Protein AF-A0A535SJN6-F1 (afdb_monomer)

pLDDT: mean 95.92, std 5.2, range [62.56, 98.56]

Secondary structure (DSSP, 8-state):
--GGGG-SS-SEEEEE-SSSS-EEEEE-HHHHTT-SEEEEEE-SGGGHHHHHHHHTS---TTT-GGGG---SSSEEEEEE-TTTTTT---

Solvent-accessible surface area (backbone atoms only — not comparable to full-atom values): 5473 Å² total; per-residue (Å²): 133,65,73,60,78,73,39,77,77,59,48,59,48,81,49,77,47,96,60,84,72,38,72,42,79,42,78,19,48,52,44,61,29,66,32,68,63,47,77,48,79,44,67,43,57,93,38,10,66,59,48,29,42,54,74,75,43,76,96,50,46,86,83,40,59,73,60,64,67,62,31,87,88,30,49,79,46,79,50,63,38,74,49,18,46,70,62,57,86,132

Nearest PDB structures (foldseek):
  1y89-assembly1_B  TM=8.541E-01  e=7.674E-06  Vibrio cholerae O1 biovar El Tor str. N16961
  3css-assembly1_A  TM=8.192E-01  e=5.729E-05  Leishmania braziliensis MHOM/BR/75/M2904
  2j0e-assembly1_A  TM=8.431E-01  e=8.009E-05  Trypanosoma brucei
  6vye-assembly1_A  TM=8.229E-01  e=2.047E-04  Trypanosoma cruzi strain CL Brener
  7lqn-assembly2_K  TM=7.865E-01  e=4.464E-03  Haemophilus influenzae 86-028NP

Radius of gyration: 14.03 Å; Cα contacts (8 Å, |Δi|>4): 145; chains: 1; bounding box: 30×30×35 Å

Mean predicted aligned error: 2.93 Å

Structure (mmCIF, N/CA/C/O backbone):
data_AF-A0A535SJN6-F1
#
_entry.id   AF-A0A535SJN6-F1
#
loop_
_atom_site.group_PDB
_atom_site.id
_atom_site.type_symbol
_atom_site.label_atom_id
_atom_site.label_alt_id
_atom_site.label_comp_id
_atom_site.label_asym_id
_atom_site.label_entity_id
_atom_site.label_seq_id
_atom_site.pdbx_PDB_ins_code
_atom_site.Cartn_x
_atom_site.Cartn_y
_atom_site.Cartn_z
_atom_site.occupancy
_atom_site.B_iso_or_equiv
_atom_site.auth_seq_id
_atom_site.auth_comp_id
_atom_site.auth_asym_id
_atom_site.auth_atom_id
_atom_site.pdbx_PDB_model_num
ATOM 1 N N . HIS A 1 1 ? 10.168 -3.557 12.737 1.00 62.56 1 HIS A N 1
ATOM 2 C CA . HIS A 1 1 ? 8.842 -4.010 13.192 1.00 62.56 1 HIS A CA 1
ATOM 3 C C . HIS A 1 1 ? 8.082 -2.815 13.749 1.00 62.56 1 HIS A C 1
ATOM 5 O O . HIS A 1 1 ? 8.520 -2.216 14.729 1.00 62.56 1 HIS A O 1
ATOM 11 N N . GLN A 1 2 ? 7.033 -2.381 13.050 1.00 81.06 2 GLN A N 1
ATOM 12 C CA . GLN A 1 2 ? 6.270 -1.171 13.368 1.00 81.06 2 GLN A CA 1
ATOM 13 C C . GLN A 1 2 ? 4.947 -1.597 14.018 1.00 81.06 2 GLN A C 1
ATOM 15 O O . GLN A 1 2 ? 4.128 -2.233 13.367 1.00 81.06 2 GLN A O 1
ATOM 20 N N . GLN A 1 3 ? 4.721 -1.250 15.292 1.00 87.94 3 GLN A N 1
ATOM 21 C CA . GLN A 1 3 ? 3.563 -1.742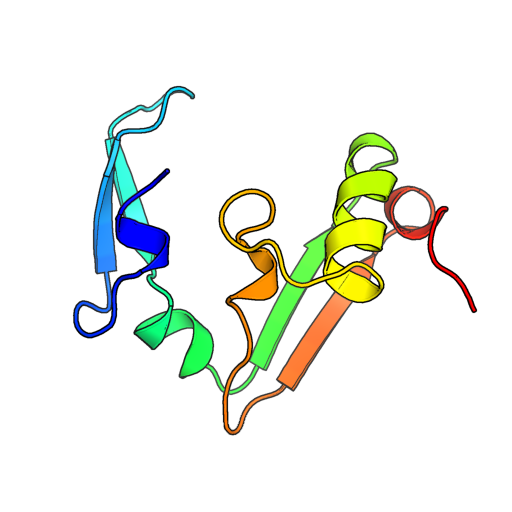 16.067 1.00 87.94 3 GLN A CA 1
ATOM 22 C C . GLN A 1 3 ? 2.204 -1.482 15.398 1.00 87.94 3 GLN A C 1
ATOM 24 O O . GLN A 1 3 ? 1.275 -2.262 15.580 1.00 87.94 3 GLN A O 1
ATOM 29 N N . SER A 1 4 ? 2.090 -0.422 14.592 1.00 92.38 4 SER A N 1
ATOM 30 C CA . SER A 1 4 ? 0.854 -0.091 13.877 1.00 92.38 4 SER A CA 1
ATOM 31 C C . SER A 1 4 ? 0.402 -1.158 12.877 1.00 92.38 4 SER A C 1
ATOM 33 O O . SER A 1 4 ? -0.765 -1.159 12.505 1.00 92.38 4 SER A O 1
ATOM 35 N N . LEU A 1 5 ? 1.295 -2.050 12.433 1.00 95.44 5 LEU A N 1
ATOM 36 C CA . LEU A 1 5 ? 0.955 -3.155 11.529 1.00 95.44 5 LEU A CA 1
ATOM 37 C C . LEU A 1 5 ? 0.089 -4.227 12.208 1.00 95.44 5 LEU A C 1
ATOM 39 O O . LEU A 1 5 ? -0.661 -4.923 11.533 1.00 95.44 5 LEU A O 1
ATOM 43 N N . HIS A 1 6 ? 0.159 -4.334 13.537 1.00 95.56 6 HIS A N 1
ATOM 44 C CA . HIS A 1 6 ? -0.589 -5.313 14.332 1.00 95.56 6 HIS A CA 1
ATOM 45 C C . HIS A 1 6 ? -1.747 -4.696 15.124 1.00 95.56 6 HIS A C 1
ATOM 47 O O . HIS A 1 6 ? -2.317 -5.353 15.995 1.00 95.56 6 HIS A O 1
ATOM 53 N N . GLU A 1 7 ? -2.070 -3.427 14.878 1.00 96.94 7 GLU A N 1
ATOM 54 C CA . GLU A 1 7 ? -3.164 -2.747 15.565 1.00 96.94 7 GLU A CA 1
ATOM 55 C C . GLU A 1 7 ? -4.516 -3.362 15.176 1.00 96.94 7 GLU A C 1
ATOM 57 O O . GLU A 1 7 ? -4.767 -3.604 13.997 1.00 96.94 7 GLU A O 1
ATOM 62 N N . GLN A 1 8 ? -5.386 -3.597 16.161 1.00 96.50 8 GLN A N 1
ATOM 63 C CA . GLN A 1 8 ? -6.663 -4.301 15.978 1.00 96.50 8 GLN A CA 1
ATOM 64 C C . GLN A 1 8 ? -7.885 -3.471 16.390 1.00 96.50 8 GLN A C 1
ATOM 66 O O . GLN A 1 8 ? -8.997 -3.800 15.985 1.00 96.50 8 GLN A O 1
ATOM 71 N N . GLU A 1 9 ? -7.700 -2.380 17.134 1.00 97.12 9 GLU A N 1
ATOM 72 C CA . GLU A 1 9 ? -8.805 -1.594 17.693 1.00 97.12 9 GLU A CA 1
ATOM 73 C C . GLU A 1 9 ? -8.764 -0.135 17.241 1.00 97.12 9 GLU A C 1
ATOM 75 O O . GLU A 1 9 ? -9.749 0.409 16.736 1.00 97.12 9 GLU A O 1
ATOM 80 N N . ARG A 1 10 ? -7.617 0.530 17.408 1.00 97.94 10 ARG A N 1
ATOM 81 C CA . ARG A 1 10 ? -7.489 1.958 17.094 1.00 97.94 10 ARG A CA 1
ATOM 82 C C . ARG A 1 10 ? -7.558 2.150 15.591 1.00 97.94 10 ARG A C 1
ATOM 84 O O . ARG A 1 10 ? -6.774 1.537 14.884 1.00 97.94 10 ARG A O 1
ATOM 91 N N . LEU A 1 11 ? -8.417 3.049 15.107 1.00 98.19 11 LEU A N 1
ATOM 92 C CA . LEU A 1 11 ? -8.554 3.371 13.673 1.00 98.19 11 LEU A CA 1
ATOM 93 C C . LEU A 1 11 ? -7.414 4.254 13.134 1.00 98.19 11 LEU A C 1
ATOM 95 O O . LEU A 1 11 ? -7.089 4.234 11.947 1.00 98.19 11 LEU A O 1
ATOM 99 N N . VAL A 1 12 ? -6.826 5.061 14.017 1.00 98.19 12 VAL A N 1
ATOM 100 C CA . VAL A 1 12 ? -5.733 5.989 13.721 1.00 98.19 12 VAL A CA 1
ATOM 101 C C . VAL A 1 12 ? -4.777 5.981 14.906 1.00 98.19 12 VAL A C 1
ATOM 103 O O . VAL A 1 12 ? -5.221 5.948 16.055 1.00 98.19 12 VAL A O 1
ATOM 106 N N . MET A 1 13 ? -3.470 6.041 14.655 1.00 97.38 13 MET A N 1
ATOM 107 C CA . MET A 1 13 ? -2.480 6.151 15.729 1.00 97.38 13 MET A CA 1
ATOM 108 C C . MET A 1 13 ? -1.236 6.948 15.313 1.00 97.38 13 MET A C 1
ATOM 110 O O . MET A 1 13 ? -0.925 7.022 14.118 1.00 97.38 13 MET A O 1
ATOM 114 N N . PRO A 1 14 ? -0.505 7.547 16.27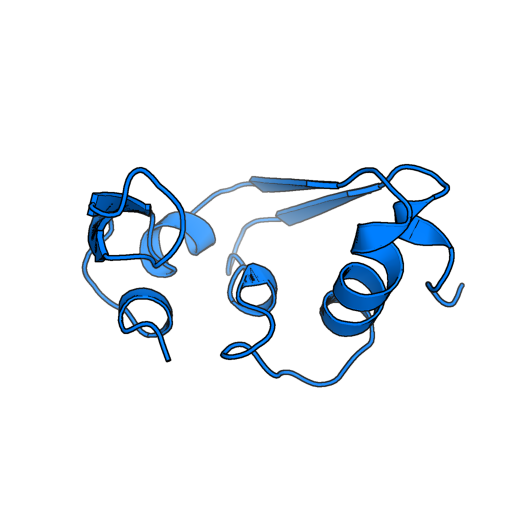4 1.00 96.81 14 PRO A N 1
ATOM 115 C CA . PRO A 1 14 ? 0.791 8.146 16.000 1.00 96.81 14 PRO A CA 1
ATOM 116 C C . PRO A 1 14 ? 1.854 7.066 15.775 1.00 96.81 14 PRO A C 1
ATOM 118 O O . PRO A 1 14 ? 1.876 6.038 16.453 1.00 96.81 14 PRO A O 1
ATOM 121 N N . VAL A 1 15 ? 2.769 7.327 14.846 1.00 95.50 15 VAL A N 1
ATOM 122 C CA . VAL A 1 15 ? 3.955 6.507 14.585 1.00 95.50 15 VAL A CA 1
ATOM 123 C C . VAL A 1 15 ? 5.178 7.401 14.417 1.00 95.50 15 VAL A C 1
ATOM 125 O O . VAL A 1 15 ? 5.067 8.551 13.989 1.00 95.50 15 VAL A O 1
ATOM 128 N N . SER A 1 16 ? 6.350 6.859 14.742 1.00 94.50 16 SER A N 1
ATOM 129 C CA . SER A 1 16 ? 7.639 7.473 14.429 1.00 94.50 16 SER A CA 1
ATOM 130 C C . SER A 1 16 ? 8.332 6.646 13.352 1.00 94.50 16 SER A C 1
ATOM 132 O O . SER A 1 16 ? 8.416 5.424 13.484 1.00 94.50 16 SER A O 1
ATOM 134 N N . VAL A 1 17 ? 8.807 7.286 12.285 1.00 92.56 17 VAL A N 1
ATOM 135 C CA . VAL A 1 17 ? 9.490 6.616 11.172 1.00 92.56 17 VAL A CA 1
ATOM 136 C C . VAL A 1 17 ? 10.842 7.268 10.860 1.00 92.56 17 VAL A C 1
ATOM 138 O O . VAL A 1 17 ? 11.007 8.467 11.084 1.00 92.56 17 VAL A O 1
ATOM 141 N N . PRO A 1 18 ? 11.814 6.528 10.291 1.00 91.81 18 PRO A N 1
ATOM 142 C CA . PRO A 1 18 ? 13.147 7.072 10.005 1.00 91.81 18 PRO A CA 1
ATOM 143 C C . PRO A 1 18 ? 13.148 8.197 8.961 1.00 91.81 18 PRO A C 1
ATOM 145 O O . PRO A 1 18 ? 14.028 9.053 8.959 1.00 91.81 18 PRO A O 1
ATOM 148 N N . LYS A 1 19 ? 12.171 8.190 8.043 1.00 90.25 19 LYS A N 1
ATOM 149 C CA . LYS A 1 19 ? 12.083 9.166 6.953 1.00 90.25 19 LYS A CA 1
ATOM 150 C C . LYS A 1 19 ? 11.417 10.465 7.436 1.00 90.25 19 LYS A C 1
ATOM 152 O O . LYS A 1 19 ? 10.285 10.395 7.915 1.00 90.25 19 LYS A O 1
ATOM 157 N N . PRO A 1 20 ? 12.019 11.648 7.218 1.00 92.31 20 PRO A N 1
ATOM 158 C CA . PRO A 1 20 ? 11.404 12.923 7.583 1.00 92.31 20 PRO A CA 1
ATOM 159 C C . PRO A 1 20 ? 10.031 13.160 6.912 1.00 92.31 20 PRO A C 1
ATOM 161 O O . PRO A 1 20 ? 9.852 12.752 5.759 1.00 92.31 20 PRO A O 1
ATOM 164 N N . PRO A 1 21 ? 9.071 13.826 7.589 1.00 93.44 21 PRO A N 1
ATOM 165 C CA . PRO A 1 21 ? 9.055 14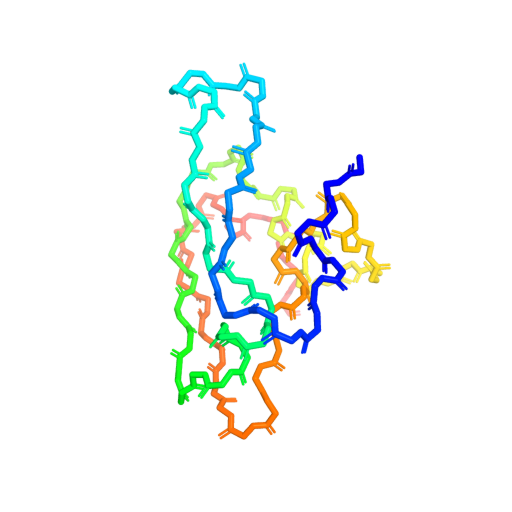.099 9.028 1.00 93.44 21 PRO A CA 1
ATOM 166 C C . PRO A 1 21 ? 8.857 12.797 9.834 1.00 93.44 21 PRO A C 1
ATOM 168 O O . PRO A 1 21 ? 8.110 11.916 9.386 1.00 93.44 21 PRO A O 1
ATOM 171 N N . PRO A 1 22 ? 9.523 12.659 11.000 1.00 93.44 22 PRO A N 1
ATOM 172 C CA . PRO A 1 22 ? 9.550 11.395 11.728 1.00 93.44 22 PRO A CA 1
ATOM 173 C C . PRO A 1 22 ? 8.204 11.065 12.371 1.00 93.44 22 PRO A C 1
ATOM 175 O O . PRO A 1 22 ? 7.752 9.930 12.275 1.00 93.44 22 PRO A O 1
ATOM 178 N N . LEU A 1 23 ? 7.533 12.048 12.975 1.00 96.00 23 LEU A N 1
ATOM 179 C CA . LEU A 1 23 ? 6.226 11.852 13.597 1.00 96.00 23 LEU A CA 1
ATOM 180 C C . LEU A 1 23 ? 5.119 11.949 12.551 1.00 96.00 23 LEU A C 1
ATOM 182 O O . LEU A 1 23 ? 5.046 12.921 11.798 1.00 96.00 23 LEU A O 1
ATOM 186 N N . ARG A 1 24 ? 4.252 10.938 12.513 1.00 96.25 24 ARG A N 1
ATOM 187 C CA . ARG A 1 24 ? 3.124 10.851 11.581 1.00 96.25 24 ARG A CA 1
ATOM 188 C C . ARG A 1 24 ? 1.892 10.320 12.296 1.00 96.25 24 ARG A C 1
ATOM 190 O O . ARG A 1 24 ? 2.012 9.540 13.235 1.00 96.25 24 ARG A O 1
ATOM 197 N N . LEU A 1 25 ? 0.716 10.693 11.806 1.00 96.62 25 LEU A N 1
ATOM 198 C CA . LEU A 1 25 ? -0.509 9.934 12.047 1.00 96.62 25 LEU A CA 1
ATOM 199 C C . LEU A 1 25 ? -0.692 8.944 10.899 1.00 96.62 25 LEU A C 1
ATOM 201 O O . LEU A 1 25 ? -0.400 9.268 9.747 1.00 96.62 25 LEU A O 1
ATOM 205 N N . THR A 1 26 ? -1.156 7.740 11.210 1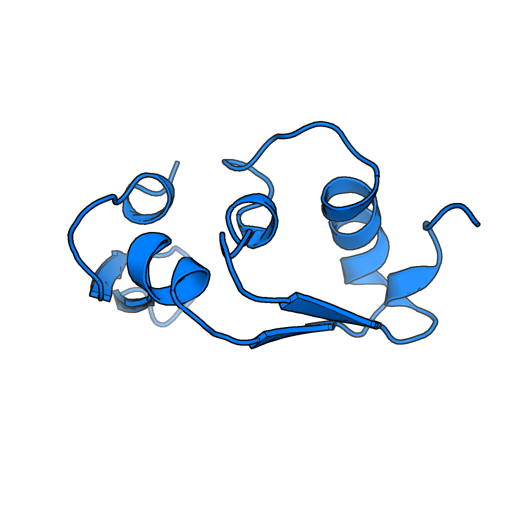.00 96.19 26 THR A N 1
ATOM 206 C CA . THR A 1 26 ? -1.423 6.710 10.207 1.00 96.19 26 THR A CA 1
ATOM 207 C C . THR A 1 26 ? -2.771 6.053 10.450 1.00 96.19 26 THR A C 1
ATOM 209 O O . THR A 1 26 ? -3.190 5.895 11.598 1.00 96.19 26 THR A O 1
ATOM 212 N N . PHE A 1 27 ? -3.436 5.677 9.361 1.00 98.00 27 PHE A N 1
ATOM 213 C CA . PHE A 1 27 ? -4.572 4.769 9.398 1.00 98.00 27 PHE A CA 1
ATOM 214 C C . PHE A 1 27 ? -4.066 3.345 9.578 1.00 98.00 27 PHE A C 1
ATOM 216 O O . PHE A 1 27 ? -3.055 2.945 9.004 1.00 98.00 27 PHE A O 1
ATOM 223 N N . THR A 1 28 ? -4.767 2.596 10.407 1.00 97.81 28 THR A N 1
ATOM 224 C CA . THR A 1 28 ? -4.380 1.256 10.846 1.00 97.81 28 THR A CA 1
ATOM 225 C C . THR A 1 28 ? -5.173 0.189 10.082 1.00 97.81 28 THR A C 1
ATOM 227 O O . THR A 1 28 ? -6.147 0.518 9.391 1.00 97.81 28 THR A O 1
ATOM 230 N N . PRO A 1 29 ? -4.802 -1.099 10.200 1.00 97.88 29 PRO A N 1
ATOM 231 C CA . PRO A 1 29 ? -5.505 -2.184 9.519 1.00 97.88 29 PRO A CA 1
ATOM 232 C C . PRO A 1 29 ? -7.030 -2.216 9.732 1.00 97.88 29 PRO A C 1
ATOM 234 O O . PRO A 1 29 ? -7.731 -2.392 8.735 1.00 97.88 29 PRO A O 1
ATOM 237 N N . PRO A 1 30 ? -7.584 -1.982 10.944 1.00 97.81 30 PRO A N 1
ATOM 238 C CA . PRO A 1 30 ? -9.032 -1.971 11.154 1.00 97.81 30 PRO A CA 1
ATOM 239 C C . PRO A 1 30 ? -9.757 -0.943 10.284 1.00 97.81 30 PRO A C 1
ATOM 241 O O . PRO A 1 30 ? -10.819 -1.235 9.741 1.00 97.81 30 PRO A O 1
ATOM 244 N N . LEU A 1 31 ? -9.171 0.246 10.105 1.00 97.56 31 LEU A N 1
ATOM 245 C CA . LEU A 1 31 ? -9.768 1.290 9.277 1.00 97.56 31 LEU A CA 1
ATOM 246 C C . LEU A 1 31 ? -9.626 0.976 7.783 1.00 97.56 31 LEU A C 1
ATOM 248 O O . LEU A 1 31 ? -10.598 1.089 7.039 1.00 97.56 31 LEU A O 1
ATOM 252 N N . LEU A 1 32 ? -8.434 0.562 7.342 1.00 97.56 32 LEU A N 1
ATOM 253 C CA . LEU A 1 32 ? -8.179 0.238 5.933 1.00 97.56 32 LEU A CA 1
ATOM 254 C C . LEU A 1 32 ? -9.049 -0.935 5.455 1.00 97.56 32 LEU A C 1
ATOM 256 O O . LEU A 1 32 ? -9.615 -0.877 4.366 1.00 97.56 32 LEU A O 1
ATOM 260 N N . ASN A 1 33 ? -9.219 -1.963 6.290 1.00 98.06 33 ASN A N 1
ATOM 261 C CA . ASN A 1 33 ? -10.000 -3.158 5.961 1.00 98.06 33 ASN A CA 1
ATOM 262 C C . ASN A 1 33 ? -11.517 -2.985 6.152 1.00 98.06 33 ASN A C 1
ATOM 264 O O . ASN A 1 33 ? -12.281 -3.866 5.757 1.00 98.06 33 ASN A O 1
ATOM 268 N N . ALA A 1 34 ? -11.967 -1.853 6.702 1.00 97.56 34 ALA A N 1
ATOM 269 C CA . ALA A 1 34 ? -13.379 -1.468 6.731 1.00 97.56 34 ALA A CA 1
ATOM 270 C C . ALA A 1 34 ? -13.832 -0.730 5.453 1.00 97.56 34 ALA A C 1
ATOM 272 O O . ALA A 1 34 ? -15.023 -0.457 5.281 1.00 97.56 34 ALA A O 1
ATOM 273 N N . ALA A 1 35 ? -12.905 -0.376 4.557 1.00 97.50 35 ALA A N 1
ATOM 274 C CA . ALA A 1 35 ? -13.230 0.331 3.325 1.00 97.50 35 ALA 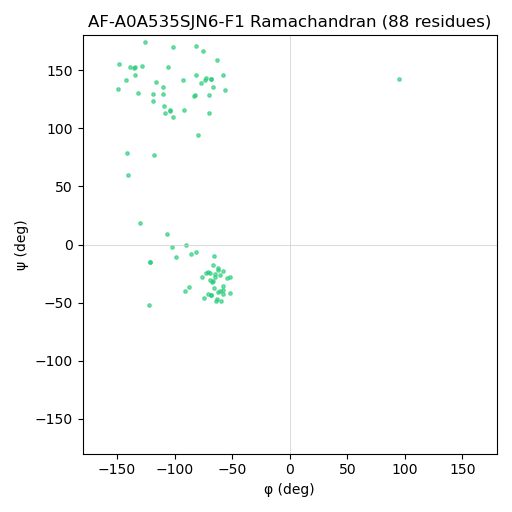A CA 1
ATOM 275 C C . ALA A 1 35 ? -14.031 -0.552 2.352 1.00 97.50 35 ALA A C 1
ATOM 277 O O . ALA A 1 35 ? -13.748 -1.736 2.179 1.00 97.50 35 ALA A O 1
ATOM 278 N N . ARG A 1 36 ? -15.005 0.049 1.650 1.00 98.06 36 ARG A N 1
ATOM 279 C CA . ARG A 1 36 ? -15.723 -0.629 0.551 1.00 98.06 36 ARG A CA 1
ATOM 280 C C . ARG A 1 36 ? -14.811 -0.910 -0.643 1.00 98.06 36 ARG A C 1
ATOM 282 O O . ARG A 1 36 ?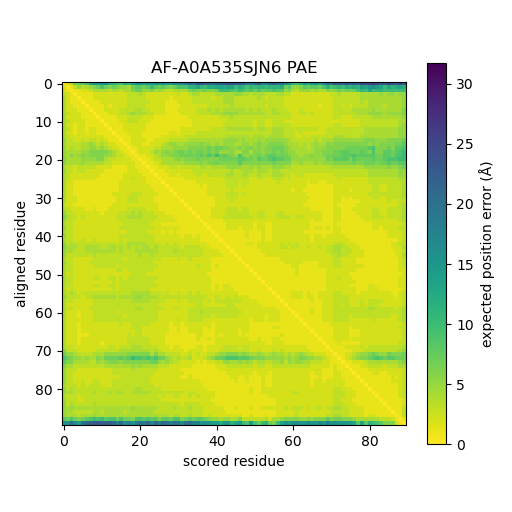 -15.016 -1.886 -1.353 1.00 98.06 36 ARG A O 1
ATOM 289 N N . HIS A 1 37 ? -13.825 -0.045 -0.861 1.00 98.25 37 HIS A N 1
ATOM 290 C CA . HIS A 1 37 ? -12.859 -0.170 -1.941 1.00 98.25 37 HIS A CA 1
ATOM 291 C C . HIS A 1 37 ? -11.524 0.435 -1.515 1.00 98.25 37 HIS A C 1
ATOM 293 O O . HIS A 1 37 ? -11.497 1.537 -0.962 1.00 98.25 37 HIS A O 1
ATOM 299 N N . VAL A 1 38 ? -10.430 -0.278 -1.779 1.00 98.38 38 VAL A N 1
ATOM 300 C CA . VAL A 1 38 ? -9.065 0.232 -1.633 1.00 98.38 38 VAL A CA 1
ATOM 301 C C . VAL A 1 38 ? -8.367 0.203 -2.985 1.00 98.38 38 VAL A C 1
ATOM 303 O O . VAL A 1 38 ? -8.337 -0.823 -3.660 1.00 98.38 38 VAL A O 1
ATOM 306 N N . LEU A 1 39 ? -7.772 1.332 -3.363 1.00 98.38 39 LEU A N 1
ATOM 307 C CA . LEU A 1 39 ? -6.972 1.466 -4.572 1.00 98.38 39 LEU A CA 1
ATOM 308 C C . LEU A 1 39 ? -5.494 1.620 -4.207 1.00 98.38 39 LEU A C 1
ATOM 310 O O . LEU A 1 39 ? -5.105 2.606 -3.580 1.00 98.38 39 LEU A O 1
ATOM 314 N N . PHE A 1 40 ? -4.665 0.689 -4.668 1.00 98.50 40 PHE A N 1
ATOM 315 C CA . PHE A 1 40 ? -3.222 0.880 -4.737 1.00 98.50 40 PHE A CA 1
ATOM 316 C C . PHE A 1 40 ? -2.859 1.441 -6.111 1.00 98.50 40 PHE A C 1
ATOM 318 O O . PHE A 1 40 ? -3.046 0.769 -7.123 1.00 98.50 40 PHE A O 1
ATOM 325 N N . LEU A 1 41 ? -2.328 2.663 -6.146 1.00 98.44 41 LEU A N 1
ATOM 326 C CA . LEU A 1 41 ? -1.754 3.274 -7.345 1.00 98.44 41 LEU A CA 1
ATOM 327 C C . LEU A 1 41 ? -0.228 3.233 -7.236 1.00 98.44 41 LEU A C 1
ATOM 329 O O . LEU A 1 41 ? 0.340 3.865 -6.343 1.00 98.44 41 LEU A O 1
ATOM 333 N N . VAL A 1 42 ? 0.432 2.478 -8.113 1.00 98.44 42 VAL A N 1
ATOM 334 C CA . VAL A 1 42 ? 1.877 2.226 -8.036 1.00 98.44 42 VAL A CA 1
ATOM 335 C C . VAL A 1 42 ? 2.525 2.446 -9.397 1.00 98.44 42 VAL A C 1
ATOM 337 O O . VAL A 1 42 ? 2.073 1.917 -10.408 1.00 98.44 42 VAL A O 1
ATOM 340 N N . THR A 1 43 ? 3.603 3.224 -9.414 1.00 98.44 43 THR A N 1
ATOM 341 C CA . THR A 1 43 ? 4.344 3.576 -10.630 1.00 98.44 43 THR A CA 1
ATOM 342 C C . THR A 1 43 ? 5.841 3.422 -10.408 1.00 98.44 43 THR A C 1
ATOM 344 O O . THR A 1 43 ? 6.309 3.624 -9.284 1.00 98.44 43 THR A O 1
ATOM 347 N N . GLY A 1 44 ? 6.586 3.152 -11.477 1.00 98.50 44 GLY A N 1
ATOM 348 C CA . GLY A 1 44 ? 8.046 3.108 -11.464 1.00 98.50 44 GLY A CA 1
ATOM 349 C C . GLY A 1 44 ? 8.631 1.710 -11.257 1.00 98.50 44 GLY A C 1
ATOM 350 O O . GLY A 1 44 ? 8.131 0.883 -10.489 1.00 98.50 44 GLY A O 1
ATOM 351 N N . SER A 1 45 ? 9.738 1.442 -11.953 1.00 98.38 45 SER A N 1
ATOM 352 C CA . SER A 1 45 ? 10.417 0.141 -11.941 1.00 98.38 45 SER A CA 1
ATOM 353 C C . SER A 1 45 ? 10.998 -0.223 -10.578 1.00 98.38 45 SER A C 1
ATOM 355 O O . SER A 1 45 ? 11.126 -1.402 -10.262 1.00 98.38 45 SER A O 1
ATOM 357 N N . GLU A 1 46 ? 11.315 0.764 -9.734 1.00 98.31 46 GLU A N 1
ATOM 358 C CA . GLU A 1 46 ? 11.808 0.537 -8.373 1.00 98.31 46 GLU A CA 1
ATOM 359 C C . GLU A 1 46 ? 10.769 -0.126 -7.455 1.00 98.31 46 GLU A C 1
ATOM 361 O O . GLU A 1 46 ? 11.094 -0.510 -6.331 1.00 98.31 46 GLU A O 1
ATOM 366 N N . LYS A 1 47 ? 9.513 -0.239 -7.906 1.00 98.31 47 LYS A N 1
ATOM 367 C CA . LYS A 1 47 ? 8.433 -0.923 -7.188 1.00 98.31 47 LYS A CA 1
ATOM 368 C C . LYS A 1 47 ? 8.183 -2.346 -7.666 1.00 98.31 47 LYS A C 1
ATOM 370 O O . LYS A 1 47 ? 7.479 -3.065 -6.965 1.00 98.31 47 LYS A O 1
ATOM 375 N N . ALA A 1 48 ? 8.763 -2.768 -8.790 1.00 98.38 48 ALA A N 1
ATOM 376 C CA . ALA A 1 48 ? 8.423 -4.039 -9.427 1.00 98.38 48 ALA A CA 1
ATOM 377 C C . ALA A 1 48 ? 8.620 -5.259 -8.512 1.00 98.38 48 ALA A C 1
ATOM 379 O O . ALA A 1 48 ? 7.746 -6.119 -8.446 1.00 98.38 48 ALA A O 1
ATOM 380 N N . ASP A 1 49 ? 9.719 -5.300 -7.752 1.00 98.25 49 ASP A N 1
ATOM 381 C CA . ASP A 1 49 ? 9.974 -6.372 -6.778 1.00 98.25 49 ASP A CA 1
ATOM 382 C C . ASP A 1 49 ? 8.931 -6.406 -5.660 1.00 98.25 49 ASP A C 1
ATOM 384 O O . ASP A 1 49 ? 8.376 -7.456 -5.349 1.00 98.25 49 ASP A O 1
ATOM 388 N N . ALA A 1 50 ? 8.621 -5.244 -5.081 1.00 98.19 50 ALA A N 1
ATOM 389 C CA . ALA A 1 50 ? 7.643 -5.152 -4.004 1.00 98.19 50 ALA A CA 1
ATOM 390 C C . ALA A 1 50 ? 6.231 -5.509 -4.490 1.00 98.19 50 ALA A C 1
ATOM 392 O O . ALA A 1 50 ? 5.483 -6.156 -3.764 1.00 98.19 50 ALA A O 1
ATOM 393 N N . VAL A 1 51 ? 5.864 -5.115 -5.713 1.00 98.38 51 VAL A N 1
ATOM 394 C CA . VAL A 1 51 ? 4.574 -5.469 -6.319 1.00 98.38 51 VAL A CA 1
ATOM 395 C C . VAL A 1 51 ? 4.469 -6.982 -6.517 1.00 98.38 51 VAL A C 1
ATOM 397 O O . VAL A 1 51 ? 3.479 -7.570 -6.084 1.00 98.38 51 VAL A O 1
ATOM 400 N N . GLN A 1 52 ? 5.492 -7.620 -7.092 1.00 98.31 52 GLN A N 1
ATOM 401 C CA . GLN A 1 52 ? 5.521 -9.075 -7.257 1.00 98.31 52 GLN A CA 1
ATOM 402 C C . GLN A 1 52 ? 5.430 -9.794 -5.903 1.00 98.31 52 GLN A C 1
ATOM 404 O O . GLN A 1 52 ? 4.581 -10.664 -5.719 1.00 98.31 52 GLN A O 1
ATOM 409 N N . ALA A 1 53 ? 6.244 -9.391 -4.924 1.00 98.19 53 ALA A N 1
ATOM 410 C CA . ALA A 1 53 ? 6.240 -9.988 -3.590 1.00 98.19 53 ALA A CA 1
ATOM 411 C C . ALA A 1 53 ? 4.881 -9.851 -2.882 1.00 98.19 53 ALA A C 1
ATOM 413 O O . ALA A 1 53 ? 4.419 -10.792 -2.237 1.00 98.19 53 ALA A O 1
ATOM 414 N N . VAL A 1 54 ? 4.211 -8.703 -3.018 1.00 97.94 54 VAL A N 1
ATOM 415 C CA . VAL A 1 54 ? 2.894 -8.475 -2.409 1.00 97.94 54 VAL A CA 1
ATOM 416 C C . VAL A 1 54 ? 1.808 -9.330 -3.061 1.00 97.94 54 VAL A C 1
ATOM 418 O O . VAL A 1 54 ? 0.975 -9.875 -2.335 1.00 97.94 54 VAL A O 1
ATOM 421 N N . LEU A 1 55 ? 1.796 -9.420 -4.395 1.00 97.19 55 LEU A N 1
ATOM 422 C CA . LEU A 1 55 ? 0.701 -10.032 -5.155 1.00 97.19 55 LEU A CA 1
ATOM 423 C C . LEU A 1 55 ? 0.847 -11.546 -5.350 1.00 97.19 55 LEU A C 1
ATOM 425 O O . LEU A 1 55 ? -0.155 -12.255 -5.312 1.00 97.19 55 LEU A O 1
ATOM 429 N N . GLU A 1 56 ? 2.068 -12.038 -5.542 1.00 97.62 56 GLU A N 1
ATOM 430 C CA . GLU A 1 56 ? 2.349 -13.433 -5.920 1.00 97.62 56 GLU A CA 1
ATOM 431 C C . GLU A 1 56 ? 3.238 -14.157 -4.900 1.00 97.62 56 GLU A C 1
ATOM 433 O O . GLU A 1 56 ? 3.347 -15.384 -4.911 1.00 97.62 56 GLU A O 1
ATOM 438 N N . GLY A 1 57 ? 3.883 -13.402 -4.009 1.00 96.88 57 GLY A N 1
ATOM 439 C CA . GLY A 1 57 ? 4.768 -13.930 -2.982 1.00 96.88 57 GLY A CA 1
ATOM 440 C C . GLY A 1 57 ? 4.044 -14.470 -1.740 1.00 96.88 57 GLY A C 1
ATOM 441 O O . GLY A 1 57 ? 2.837 -14.288 -1.552 1.00 96.88 57 GLY A O 1
ATOM 442 N N . PRO A 1 58 ? 4.790 -15.136 -0.838 1.00 97.81 58 PRO A N 1
ATOM 443 C CA . PRO A 1 58 ? 4.270 -15.555 0.460 1.00 97.81 58 PRO A CA 1
ATOM 444 C C . PRO A 1 58 ? 3.875 -14.351 1.332 1.00 97.81 58 PRO A C 1
ATOM 446 O O . PRO A 1 58 ? 4.375 -13.237 1.171 1.00 97.81 58 PRO A O 1
ATOM 449 N N . TYR A 1 59 ? 3.008 -14.595 2.316 1.00 96.94 59 TYR A N 1
ATOM 450 C CA . TYR A 1 59 ? 2.616 -13.573 3.284 1.00 96.94 59 TYR A CA 1
ATOM 451 C C . TYR A 1 59 ? 3.778 -13.237 4.234 1.00 96.94 59 TYR A C 1
ATOM 453 O O . TYR A 1 59 ? 4.192 -14.066 5.043 1.00 96.94 59 TYR A O 1
ATOM 461 N N . GLN A 1 60 ? 4.289 -12.013 4.134 1.00 96.56 60 GLN A N 1
ATOM 462 C CA . GLN A 1 60 ? 5.392 -11.446 4.907 1.00 96.56 60 GLN A CA 1
ATOM 463 C C . GLN A 1 60 ? 5.080 -9.979 5.262 1.00 96.56 60 GLN A C 1
ATOM 465 O O . GLN A 1 60 ? 5.797 -9.054 4.884 1.00 96.56 60 GLN A O 1
ATOM 470 N N . SER A 1 61 ? 3.985 -9.741 5.988 1.00 94.81 61 SER A N 1
ATOM 471 C CA . SER A 1 61 ? 3.449 -8.389 6.227 1.00 94.81 61 SER A CA 1
ATOM 472 C C . SER A 1 61 ? 4.366 -7.427 6.986 1.00 94.81 61 SER A C 1
ATOM 474 O O . SER A 1 61 ? 4.186 -6.216 6.877 1.00 94.81 61 SER A O 1
ATOM 476 N N . GLU A 1 62 ? 5.334 -7.939 7.749 1.00 94.50 62 GLU A N 1
ATOM 477 C CA . GLU A 1 62 ? 6.340 -7.097 8.412 1.00 94.50 62 GLU A CA 1
ATOM 478 C C . GLU A 1 62 ? 7.278 -6.414 7.413 1.00 94.50 62 GLU A C 1
ATOM 480 O O . GLU A 1 62 ? 7.733 -5.296 7.657 1.00 94.50 62 GLU A O 1
ATOM 485 N N . GLU A 1 63 ? 7.550 -7.078 6.289 1.00 95.44 63 GLU A N 1
ATOM 486 C CA . GLU A 1 63 ? 8.353 -6.546 5.189 1.00 95.44 63 GLU A CA 1
ATOM 487 C C . GLU A 1 63 ? 7.473 -5.839 4.153 1.00 95.44 63 GLU A C 1
ATOM 489 O O . GLU A 1 63 ? 7.807 -4.747 3.687 1.00 95.44 63 GLU A O 1
ATOM 494 N N . TYR A 1 64 ? 6.297 -6.407 3.867 1.00 96.88 64 TYR A N 1
ATOM 495 C CA . TYR A 1 64 ? 5.333 -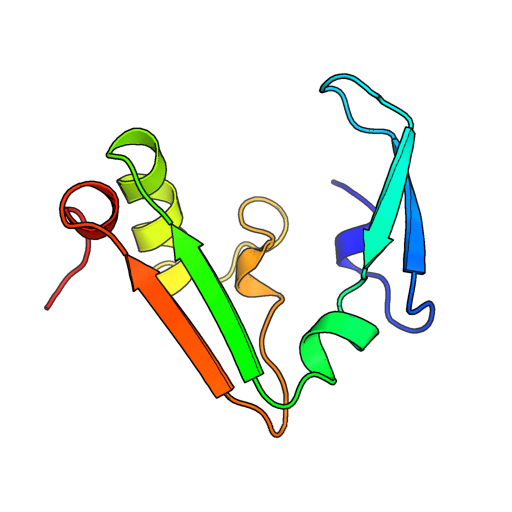5.892 2.898 1.00 96.88 64 TYR A CA 1
ATOM 496 C C . TYR A 1 64 ? 3.994 -5.509 3.557 1.00 96.88 64 TYR A C 1
ATOM 498 O O . TYR A 1 64 ? 2.996 -6.217 3.387 1.00 96.88 64 TYR A O 1
ATOM 506 N N . PRO A 1 65 ? 3.907 -4.351 4.248 1.00 96.44 65 PRO A N 1
ATOM 507 C CA . PRO A 1 65 ? 2.684 -3.890 4.914 1.00 96.44 65 PRO A CA 1
ATOM 508 C C . PRO A 1 65 ? 1.428 -3.861 4.037 1.00 96.44 65 PRO A C 1
ATOM 510 O O . PRO A 1 65 ? 0.319 -4.013 4.542 1.00 96.44 65 PRO A O 1
ATOM 513 N N . ALA A 1 66 ? 1.581 -3.691 2.720 1.00 97.69 66 ALA A N 1
ATOM 514 C CA . ALA A 1 66 ? 0.458 -3.694 1.785 1.00 97.69 66 ALA A CA 1
ATOM 515 C C . ALA A 1 66 ? -0.330 -5.020 1.791 1.00 97.69 66 ALA A C 1
ATOM 517 O O . ALA A 1 66 ? -1.529 -5.004 1.534 1.00 97.69 66 ALA A O 1
ATOM 518 N N . GLN A 1 67 ? 0.296 -6.149 2.154 1.00 97.88 67 GLN A N 1
ATOM 519 C CA . GLN A 1 67 ? 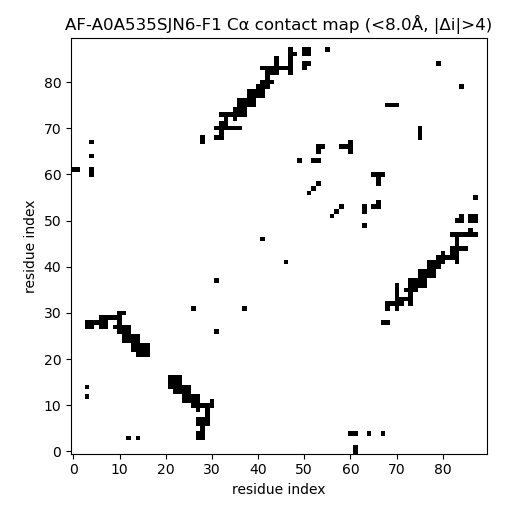-0.379 -7.450 2.246 1.00 97.88 67 GLN A CA 1
ATOM 520 C C . GLN A 1 67 ? -1.436 -7.521 3.364 1.00 97.88 67 GLN A C 1
ATOM 522 O O . GLN A 1 67 ? -2.288 -8.412 3.320 1.00 97.88 67 GLN A O 1
ATOM 527 N N . ILE A 1 68 ? -1.394 -6.603 4.340 1.00 97.81 68 ILE A N 1
ATOM 528 C CA . ILE A 1 68 ? -2.363 -6.500 5.447 1.00 97.81 68 ILE A CA 1
ATOM 529 C C . ILE A 1 68 ? -3.717 -5.963 4.958 1.00 97.81 68 ILE A C 1
ATOM 531 O O . ILE A 1 68 ? -4.755 -6.213 5.576 1.00 97.81 68 ILE A O 1
ATOM 535 N N . VAL A 1 69 ? -3.720 -5.221 3.847 1.00 97.81 69 VAL A N 1
ATOM 536 C CA . VAL A 1 69 ? -4.921 -4.594 3.297 1.00 97.81 69 VAL A CA 1
ATOM 537 C C . VAL A 1 69 ? -5.735 -5.634 2.530 1.00 97.81 69 VAL A C 1
ATOM 539 O O . VAL A 1 69 ? -5.483 -5.922 1.361 1.00 97.81 69 VAL A O 1
ATOM 542 N N . ARG A 1 70 ? -6.704 -6.223 3.227 1.00 96.31 70 ARG A N 1
ATOM 543 C CA . ARG A 1 70 ? -7.634 -7.254 2.762 1.00 96.31 70 ARG A CA 1
ATOM 544 C C . ARG A 1 70 ? -9.017 -6.983 3.373 1.00 96.31 70 ARG A C 1
ATOM 546 O O . ARG A 1 70 ? -9.366 -7.606 4.379 1.00 96.31 70 ARG A O 1
ATOM 553 N N . PRO A 1 71 ? -9.793 -6.027 2.829 1.00 96.50 71 PRO A N 1
ATOM 554 C CA . PRO A 1 71 ? -11.138 -5.746 3.316 1.00 96.50 71 PRO A CA 1
ATOM 555 C C . PRO A 1 71 ? -12.022 -6.998 3.285 1.00 96.50 71 PRO A C 1
ATOM 557 O O . PRO A 1 71 ? -12.062 -7.700 2.279 1.00 96.50 71 PRO A O 1
ATOM 560 N N . ALA A 1 72 ? -12.750 -7.279 4.370 1.00 91.44 72 ALA A N 1
ATOM 561 C CA . ALA A 1 72 ? -13.548 -8.508 4.481 1.00 91.44 72 ALA A CA 1
ATOM 562 C C . ALA A 1 72 ? -14.769 -8.528 3.541 1.00 91.44 72 ALA A C 1
ATOM 564 O O . ALA A 1 72 ? -15.196 -9.589 3.095 1.00 91.44 72 ALA A O 1
ATOM 565 N N . THR A 1 73 ? -15.338 -7.354 3.252 1.00 93.38 73 THR A N 1
ATOM 566 C CA . THR A 1 73 ? -16.536 -7.182 2.409 1.00 93.38 73 THR A CA 1
ATOM 567 C C . THR A 1 73 ? -16.339 -6.116 1.328 1.00 93.38 73 THR A C 1
ATOM 569 O O . THR A 1 73 ? -17.314 -5.551 0.835 1.00 93.38 73 THR A O 1
ATOM 572 N N . GLY A 1 74 ? -15.088 -5.767 1.027 1.00 94.94 74 GL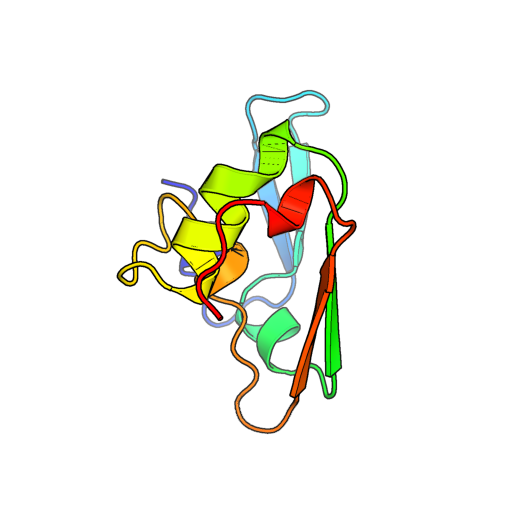Y A N 1
ATOM 573 C CA . GLY A 1 74 ? -14.724 -4.733 0.063 1.00 94.94 74 GLY A CA 1
ATOM 574 C C . GLY A 1 74 ? -13.766 -5.269 -0.992 1.00 94.94 74 GLY A C 1
ATOM 575 O O . GLY A 1 74 ? -13.293 -6.399 -0.907 1.00 94.94 74 GLY A O 1
ATOM 576 N N . GLU A 1 75 ? -13.472 -4.439 -1.983 1.00 97.62 75 GLU A N 1
ATOM 577 C CA . GLU A 1 75 ? -12.572 -4.801 -3.077 1.00 97.62 75 GLU A CA 1
ATOM 578 C C . GLU A 1 75 ? -11.212 -4.114 -2.935 1.00 97.62 75 GLU A C 1
ATOM 580 O O . GLU A 1 75 ? -11.097 -3.020 -2.375 1.00 97.62 75 GLU A O 1
ATOM 585 N N . VAL A 1 76 ? -10.175 -4.745 -3.486 1.00 98.12 76 VAL A N 1
ATOM 586 C CA . VAL A 1 76 ? -8.854 -4.134 -3.654 1.00 98.12 76 VAL A CA 1
ATOM 587 C C . VAL A 1 76 ? -8.538 -4.082 -5.140 1.00 98.12 76 VAL A C 1
ATOM 589 O O . VAL A 1 76 ? -8.526 -5.111 -5.813 1.00 98.12 76 VAL A O 1
ATOM 592 N N . THR A 1 77 ? -8.250 -2.890 -5.653 1.00 98.31 77 THR A N 1
ATOM 593 C CA . THR A 1 77 ? -7.775 -2.695 -7.025 1.00 98.31 77 THR A CA 1
ATOM 594 C C . THR A 1 77 ? -6.320 -2.257 -7.010 1.00 98.31 77 THR A C 1
ATOM 596 O O . THR A 1 77 ? -5.932 -1.368 -6.253 1.00 98.31 77 THR A O 1
ATOM 599 N N . TRP A 1 78 ? -5.524 -2.859 -7.890 1.00 98.12 78 TRP A N 1
ATOM 600 C CA . TRP A 1 78 ? -4.141 -2.476 -8.144 1.00 98.12 78 TRP A CA 1
ATOM 601 C C . TRP A 1 78 ? -4.057 -1.808 -9.514 1.00 98.12 78 TRP A C 1
ATOM 603 O O . TRP A 1 78 ? -4.283 -2.445 -10.540 1.00 98.12 78 TRP A O 1
ATOM 613 N N . MET A 1 79 ? -3.756 -0.513 -9.526 1.00 98.50 79 MET A N 1
ATOM 614 C CA . MET A 1 79 ? -3.453 0.247 -10.734 1.00 98.50 79 MET A CA 1
ATOM 615 C C . MET A 1 79 ? -1.944 0.423 -10.823 1.00 98.50 79 MET A C 1
ATOM 617 O O . MET A 1 79 ? -1.342 1.142 -10.024 1.00 98.50 79 MET A O 1
ATOM 621 N N . LEU A 1 80 ? -1.348 -0.261 -11.794 1.00 98.50 80 LEU A N 1
ATOM 622 C CA . LEU A 1 80 ? 0.093 -0.322 -11.998 1.00 98.50 80 LEU A CA 1
ATOM 623 C C . LEU A 1 80 ? 0.445 0.305 -13.345 1.00 98.50 80 LEU A C 1
ATOM 625 O O . LEU A 1 80 ? -0.258 0.073 -14.331 1.00 98.50 80 LEU A O 1
ATOM 629 N N . ASP A 1 81 ? 1.541 1.059 -13.408 1.00 98.50 81 ASP A N 1
ATOM 630 C CA . ASP A 1 81 ? 2.168 1.327 -14.701 1.00 98.50 81 ASP A CA 1
ATOM 631 C C . ASP A 1 81 ? 2.938 0.094 -15.205 1.00 98.50 81 ASP A C 1
ATOM 633 O O . ASP A 1 81 ? 3.206 -0.864 -14.472 1.00 98.50 81 ASP A O 1
ATOM 637 N N . THR A 1 82 ? 3.310 0.111 -16.486 1.00 98.25 82 THR A N 1
ATOM 638 C CA . THR A 1 82 ? 4.048 -1.001 -17.098 1.00 98.25 82 THR A CA 1
ATOM 639 C C . THR A 1 82 ? 5.362 -1.283 -16.369 1.00 98.25 82 THR A C 1
ATOM 641 O O . THR A 1 82 ? 5.747 -2.442 -16.250 1.00 98.25 82 THR A O 1
ATOM 644 N N . ALA A 1 83 ? 6.046 -0.250 -15.863 1.00 98.38 83 ALA A N 1
ATOM 645 C CA . ALA A 1 83 ? 7.338 -0.383 -15.196 1.00 98.38 83 ALA A CA 1
ATOM 646 C C . ALA A 1 83 ? 7.226 -1.126 -13.849 1.00 98.38 83 ALA A C 1
ATOM 648 O O . ALA A 1 83 ? 8.027 -2.023 -13.574 1.00 98.38 83 ALA A O 1
ATOM 649 N N . ALA A 1 84 ? 6.210 -0.807 -13.045 1.00 98.56 84 ALA A N 1
ATOM 650 C CA . ALA A 1 84 ? 5.914 -1.467 -11.778 1.00 98.56 84 ALA A CA 1
ATOM 651 C C . ALA A 1 84 ? 5.373 -2.897 -11.962 1.00 98.56 84 ALA A C 1
ATOM 653 O O . ALA A 1 84 ? 5.520 -3.720 -11.065 1.00 98.56 84 ALA A O 1
ATOM 654 N N . ALA A 1 85 ? 4.781 -3.217 -13.116 1.00 98.06 85 ALA A N 1
ATOM 655 C CA . ALA A 1 85 ? 4.234 -4.545 -13.409 1.00 98.06 85 ALA A CA 1
ATOM 656 C C . ALA A 1 85 ? 5.231 -5.517 -14.075 1.00 98.06 85 ALA A C 1
ATOM 658 O O . ALA A 1 85 ? 4.878 -6.662 -14.343 1.00 98.06 85 ALA A O 1
ATOM 659 N N . THR A 1 86 ? 6.475 -5.097 -14.344 1.00 98.12 86 THR A N 1
ATOM 660 C CA . THR A 1 86 ? 7.450 -5.865 -15.156 1.00 98.12 86 THR A CA 1
ATOM 661 C C . THR A 1 86 ? 7.786 -7.268 -14.641 1.00 98.12 86 THR A C 1
ATOM 663 O O . THR A 1 86 ? 8.238 -8.097 -15.429 1.00 98.12 86 THR A O 1
ATOM 666 N N . LYS A 1 87 ? 7.598 -7.533 -13.344 1.00 98.00 87 LYS A N 1
ATOM 667 C CA . LYS A 1 87 ? 7.936 -8.812 -12.696 1.00 98.00 87 LYS A CA 1
ATOM 668 C C . LYS A 1 87 ? 6.733 -9.720 -12.427 1.00 98.00 87 LYS A C 1
ATOM 670 O O . LYS A 1 87 ? 6.936 -10.817 -11.923 1.00 98.00 87 LYS A O 1
ATOM 675 N N . LEU A 1 88 ? 5.512 -9.289 -12.752 1.00 97.38 88 LEU A N 1
ATOM 676 C CA . LEU A 1 88 ? 4.316 -10.103 -12.526 1.00 97.38 88 LEU A CA 1
ATOM 677 C C . LEU A 1 88 ? 4.216 -11.252 -13.528 1.00 97.38 88 LEU A C 1
ATOM 679 O O . LEU A 1 88 ? 4.523 -11.099 -14.716 1.00 97.38 88 LEU A O 1
ATOM 683 N N . HIS A 1 89 ? 3.757 -12.397 -13.040 1.00 92.62 89 HIS A N 1
ATOM 684 C CA . HIS A 1 89 ? 3.387 -13.534 -13.861 1.00 92.62 89 HIS A CA 1
ATOM 685 C C . HIS A 1 89 ? 1.968 -13.336 -14.412 1.00 92.62 89 HIS A C 1
ATOM 687 O O . HIS A 1 89 ? 1.107 -12.716 -13.791 1.00 92.62 89 HIS A O 1
ATOM 693 N N . ARG A 1 90 ? 1.739 -13.819 -15.634 1.00 70.69 90 ARG A N 1
ATOM 694 C CA . ARG A 1 90 ? 0.442 -13.714 -16.310 1.00 70.69 90 ARG A CA 1
ATOM 695 C C . ARG A 1 90 ? -0.395 -14.964 -16.103 1.00 70.69 90 ARG A C 1
ATOM 697 O O . ARG A 1 90 ? 0.202 -16.061 -16.168 1.00 70.69 90 ARG A O 1
#

Sequence (90 aa):
HQQSLHEQERLVMPVSVPKPPPLRLTFTPPLLNAARHVLFLVTGSEKADAVQAVLEGPYQSEEYPAQIVRPATGEVTWMLDTAAATKLHR

Foldseek 3Di:
DWVLLVDDPDQKDWAADPDPPGIDIDGGLVNLLQDQEAEDEDEALVQQVLLCCLPPNDDDCVVNVVVSRHRPNHYYYYHYDCNNPVNDDD